Protein AF-A0A2E5JZ17-F1 (afdb_monomer)

Foldseek 3Di:
DPPPVVPQPDDDDDPDPDQDFDAWDDDVQWTWIDHPLAIETAAGRDADQEEEDDQDDNPGGHQYQEYPPQGENYDQVRYNHDYYDYDPNHNYYYPRNPDDDD

Secondary structure (DSSP, 8-state):
---GGG-----------S----S-EEETTEEEEEETTEEEEEEE----SEEE--SEETTEEEEEE--BTTB-SB-TTT----EEE--TT--EE-TTTT----

Solvent-accessible surface area (backbone atoms only — not comparable to full-atom values): 6300 Å² total; per-residue (Å²): 133,82,69,75,86,74,71,84,83,79,82,80,89,77,90,62,102,60,100,65,73,51,81,66,47,73,60,89,47,37,28,25,33,44,57,95,74,33,27,31,40,44,31,44,72,57,77,53,44,66,43,70,57,63,62,51,56,98,92,20,44,26,34,33,36,29,22,58,103,88,33,28,22,51,48,86,90,72,54,55,63,77,44,75,46,77,48,92,60,49,79,39,82,44,63,41,28,82,52,84,76,134

Sequence (102 aa):
MVDEKITSLLATFVIASGYQSLSGETSGDWTYTVTDNQATITGYSGDDTEVLILVEVDGKPIVKVEGSSYKSIFDPSSSSVTSVTIPDGVTTIGDYAFLYRP

Radius of gyration: 14.21 Å; Cα contacts (8 Å, |Δi|>4): 181; chains: 1; bounding box: 28×42×40 Å

Nearest PDB structures (foldseek):
  4gt6-assembly1_A  TM=7.710E-01  e=6.884E-04  Faecalibacterium duncaniae
  5mbu-assembly2_B  TM=3.525E-01  e=3.057E+00  Campylobacter jejuni

Mean predicted aligned error: 9.38 Å

pLDDT: mean 79.78, std 20.15, range [35.84, 96.56]

Structure (mmCIF, N/CA/C/O backbone):
data_AF-A0A2E5JZ17-F1
#
_entry.id   AF-A0A2E5JZ17-F1
#
loop_
_atom_site.group_PDB
_atom_site.id
_atom_site.type_symbol
_atom_site.label_atom_id
_atom_site.label_alt_id
_atom_site.label_comp_id
_atom_site.label_asym_id
_atom_site.label_entity_id
_atom_site.label_seq_id
_atom_site.pdbx_PDB_ins_code
_atom_site.Cartn_x
_atom_site.Cartn_y
_atom_site.Cartn_z
_atom_site.occupancy
_atom_site.B_iso_or_equiv
_atom_site.auth_seq_id
_atom_site.auth_comp_id
_atom_site.auth_asym_id
_atom_site.auth_atom_id
_atom_site.pdbx_PDB_model_num
ATOM 1 N N . MET A 1 1 ? 8.326 -28.968 5.628 1.00 41.34 1 MET A N 1
ATOM 2 C CA . MET A 1 1 ? 9.051 -27.710 5.863 1.00 41.34 1 MET A CA 1
ATOM 3 C C . MET A 1 1 ? 7.970 -26.663 5.964 1.00 41.34 1 MET A C 1
ATOM 5 O O . MET A 1 1 ? 7.319 -26.404 4.968 1.00 41.34 1 MET A O 1
ATOM 9 N N . VAL A 1 2 ? 7.608 -26.289 7.188 1.00 36.28 2 VAL A N 1
ATOM 10 C CA . VAL A 1 2 ? 6.590 -25.260 7.424 1.00 36.28 2 VAL A CA 1
ATOM 11 C C . VAL A 1 2 ? 7.204 -23.927 7.011 1.00 36.28 2 VAL A C 1
ATOM 13 O O . VAL A 1 2 ? 8.314 -23.631 7.446 1.00 36.28 2 VAL A O 1
ATOM 16 N N . ASP A 1 3 ? 6.542 -23.191 6.119 1.00 39.53 3 ASP A N 1
ATOM 17 C CA . ASP A 1 3 ? 6.993 -21.874 5.672 1.00 3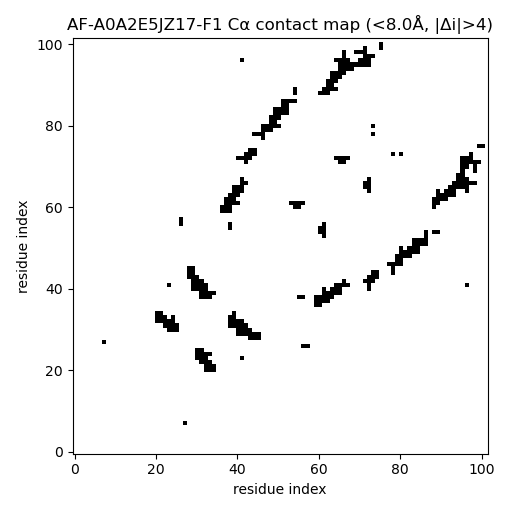9.53 3 ASP A CA 1
ATOM 18 C C . ASP A 1 3 ? 7.130 -20.943 6.878 1.00 39.53 3 ASP A C 1
ATOM 20 O O . ASP A 1 3 ? 6.159 -20.591 7.549 1.00 39.53 3 ASP A O 1
ATOM 24 N N . GLU A 1 4 ? 8.367 -20.547 7.159 1.00 41.06 4 GLU A N 1
ATOM 25 C CA . GLU A 1 4 ? 8.749 -19.710 8.300 1.00 41.06 4 GLU A CA 1
ATOM 26 C C . GLU A 1 4 ? 8.082 -18.318 8.253 1.00 41.06 4 GLU A C 1
ATOM 28 O O . GLU A 1 4 ? 7.974 -17.647 9.278 1.00 41.06 4 GLU A O 1
ATOM 33 N N . LYS A 1 5 ? 7.511 -17.937 7.096 1.00 42.75 5 LYS A N 1
ATOM 34 C CA . LYS A 1 5 ? 6.722 -16.711 6.890 1.00 42.75 5 LYS A CA 1
ATOM 35 C C . LYS A 1 5 ? 5.406 -16.654 7.692 1.00 42.75 5 LYS A C 1
ATOM 37 O O . LYS A 1 5 ? 4.853 -15.570 7.832 1.00 42.75 5 LYS A O 1
ATOM 42 N N . ILE A 1 6 ? 4.913 -17.763 8.260 1.00 40.28 6 ILE A N 1
ATOM 43 C CA . ILE A 1 6 ? 3.632 -17.794 9.009 1.00 40.28 6 ILE A CA 1
ATOM 44 C C . ILE A 1 6 ? 3.815 -17.506 10.523 1.00 40.28 6 ILE A C 1
ATOM 46 O O . ILE A 1 6 ? 2.841 -17.298 11.243 1.00 40.28 6 ILE A O 1
ATOM 50 N N . THR A 1 7 ? 5.046 -17.438 11.047 1.00 35.84 7 THR A N 1
ATOM 51 C CA . THR A 1 7 ? 5.282 -17.498 12.513 1.00 35.84 7 THR A CA 1
ATOM 52 C C . THR A 1 7 ? 5.321 -16.142 13.242 1.00 35.84 7 THR A C 1
ATOM 54 O O . THR A 1 7 ? 5.543 -16.109 14.449 1.00 35.84 7 THR A O 1
ATOM 57 N N . SER A 1 8 ? 5.057 -15.008 12.590 1.00 39.25 8 SER A N 1
ATOM 58 C CA . SER A 1 8 ? 5.106 -13.696 13.265 1.00 39.25 8 SER A CA 1
ATOM 59 C C . SER A 1 8 ? 3.717 -13.137 13.607 1.00 39.25 8 SER A C 1
ATOM 61 O O . SER A 1 8 ? 3.329 -12.096 13.093 1.00 39.25 8 SER A O 1
ATOM 63 N N . LEU A 1 9 ? 2.971 -13.812 14.492 1.00 39.31 9 LEU A N 1
ATOM 64 C CA . LEU A 1 9 ? 1.692 -13.320 15.054 1.00 39.31 9 LEU A CA 1
ATOM 65 C C . LEU A 1 9 ? 1.671 -13.359 16.594 1.00 39.31 9 LEU A C 1
ATOM 67 O O . LEU A 1 9 ? 0.653 -13.643 17.218 1.00 39.31 9 LEU A O 1
ATOM 71 N N . LEU A 1 10 ? 2.806 -13.108 17.245 1.00 38.19 10 LEU A N 1
ATOM 72 C CA . LEU A 1 10 ? 2.864 -12.993 18.706 1.00 38.19 10 LEU A CA 1
ATOM 73 C C . LEU A 1 10 ? 3.678 -11.762 19.115 1.00 38.19 10 LEU A C 1
ATOM 75 O O . LEU A 1 10 ? 4.740 -11.878 19.719 1.00 38.19 10 LEU A O 1
ATOM 79 N N . ALA A 1 11 ? 3.163 -10.572 18.805 1.00 38.97 11 ALA A N 1
ATOM 80 C CA . ALA A 1 11 ? 3.557 -9.349 19.494 1.00 38.97 11 ALA A CA 1
ATOM 81 C C . ALA A 1 11 ? 2.446 -8.974 20.487 1.00 38.97 11 ALA A C 1
ATOM 83 O O . ALA A 1 11 ? 1.342 -8.575 20.138 1.00 38.97 11 ALA A O 1
ATOM 84 N N . THR A 1 12 ? 2.763 -9.223 21.750 1.00 38.91 12 THR A N 1
ATOM 85 C CA . THR A 1 12 ? 2.027 -8.987 22.995 1.00 38.91 12 THR A CA 1
ATOM 86 C C . THR A 1 12 ? 1.034 -7.817 23.000 1.00 38.91 12 THR A C 1
ATOM 88 O O . THR A 1 12 ? 1.387 -6.661 22.790 1.00 38.91 12 THR A O 1
ATOM 91 N N . PHE A 1 13 ? -0.197 -8.144 23.393 1.00 48.12 13 PHE A N 1
ATOM 92 C CA . PHE A 1 13 ? -1.277 -7.236 23.768 1.00 48.12 13 PHE A CA 1
ATOM 93 C C . PHE A 1 13 ? -0.843 -6.355 24.960 1.00 48.12 13 PHE A C 1
ATOM 95 O O . PHE A 1 13 ? -0.740 -6.842 26.087 1.00 48.12 13 PHE A O 1
ATOM 102 N N . VAL A 1 14 ? -0.605 -5.058 24.742 1.00 44.78 14 VAL A N 1
ATOM 103 C CA . VAL A 1 14 ? -0.573 -4.065 25.830 1.00 44.78 14 VAL A CA 1
ATOM 104 C C . VAL A 1 14 ? -1.872 -3.272 25.774 1.00 44.78 14 VAL A C 1
ATOM 106 O O . VAL A 1 14 ? -2.007 -2.295 25.045 1.00 44.78 14 VAL A O 1
ATOM 109 N N . ILE A 1 15 ? -2.845 -3.711 26.570 1.00 56.44 15 ILE A N 1
ATOM 110 C CA . ILE A 1 15 ? -4.021 -2.914 26.926 1.00 56.44 15 ILE A CA 1
ATOM 111 C C . ILE A 1 15 ? -3.553 -1.800 27.859 1.00 56.44 15 ILE A C 1
ATOM 113 O O . ILE A 1 15 ? -3.455 -1.982 29.071 1.00 56.44 15 ILE A O 1
ATOM 117 N N . ALA A 1 16 ? -3.258 -0.638 27.287 1.00 40.62 16 ALA A N 1
ATOM 118 C CA . ALA A 1 16 ? -3.235 0.618 28.014 1.00 40.62 16 ALA A CA 1
ATOM 119 C C . ALA A 1 16 ? -4.328 1.506 27.418 1.00 40.62 16 ALA A C 1
ATOM 121 O O . ALA A 1 16 ? -4.285 1.876 26.249 1.00 40.62 16 ALA A O 1
ATOM 122 N N . SER A 1 17 ? -5.330 1.818 28.233 1.00 53.56 17 SER A N 1
ATOM 123 C CA . SER A 1 17 ? -6.484 2.676 27.956 1.00 53.56 17 SER A CA 1
ATOM 124 C C . SER A 1 17 ? -6.103 4.155 27.779 1.00 53.56 17 SER A C 1
ATOM 126 O O . SER A 1 17 ? -6.653 5.035 28.441 1.00 53.56 17 SER A O 1
ATOM 128 N N . GLY A 1 18 ? -5.140 4.436 26.908 1.00 45.94 18 GLY A N 1
ATOM 129 C CA . GLY A 1 18 ? -4.766 5.777 26.490 1.00 45.94 18 GLY A CA 1
ATOM 130 C C . GLY A 1 18 ? -4.791 5.838 24.972 1.00 45.94 18 GLY A C 1
ATOM 131 O O . GLY A 1 18 ? -4.082 5.076 24.326 1.00 45.94 18 GLY A O 1
ATOM 132 N N . TYR A 1 19 ? -5.603 6.738 24.415 1.00 49.12 19 TYR A N 1
ATOM 133 C CA . TYR A 1 19 ? -5.573 7.114 23.002 1.00 49.12 19 TYR A CA 1
ATOM 134 C C . TYR A 1 19 ? -4.196 7.707 22.681 1.00 49.12 19 TYR A C 1
ATOM 136 O O . TYR A 1 19 ? -3.992 8.916 22.760 1.00 49.12 19 TYR A O 1
ATOM 144 N N . GLN A 1 20 ? -3.220 6.854 22.401 1.00 47.56 20 GLN A N 1
ATOM 145 C CA . GLN A 1 20 ? -1.940 7.269 21.857 1.00 47.56 20 GLN A CA 1
ATOM 146 C C . GLN A 1 20 ? -1.935 6.862 20.394 1.00 47.56 20 GLN A C 1
ATOM 148 O O . GLN A 1 20 ? -2.015 5.679 20.073 1.00 47.56 20 GLN A O 1
ATOM 153 N N . SER A 1 21 ? -1.878 7.854 19.511 1.00 48.44 21 SER A N 1
ATOM 154 C CA . SER A 1 21 ? -1.565 7.638 18.105 1.00 48.44 21 SER A CA 1
ATOM 155 C C . SER A 1 21 ? -0.163 7.033 18.037 1.00 48.44 21 SER A C 1
ATOM 157 O O . SER A 1 21 ? 0.826 7.739 18.240 1.00 48.44 21 SER A O 1
ATOM 159 N N . LEU A 1 22 ? -0.068 5.723 17.817 1.00 51.34 22 LEU A N 1
ATOM 160 C CA . LEU A 1 22 ? 1.214 5.075 17.574 1.00 51.34 22 LEU A CA 1
ATOM 161 C C . LEU A 1 22 ? 1.631 5.395 16.135 1.00 51.34 22 LEU A C 1
ATOM 163 O O . LEU A 1 22 ? 0.929 5.085 15.169 1.00 51.34 22 LEU A O 1
ATOM 167 N N . SER A 1 23 ? 2.758 6.085 15.993 1.00 57.03 23 SER A N 1
ATOM 168 C CA . SER A 1 23 ? 3.357 6.363 14.693 1.00 57.03 23 SER A CA 1
ATOM 169 C C . SER A 1 23 ? 4.202 5.166 14.248 1.00 57.03 23 SER A C 1
ATOM 171 O O . SER A 1 23 ? 5.199 4.870 14.904 1.00 57.03 23 SER A O 1
ATOM 173 N N . GLY A 1 24 ? 3.860 4.534 13.122 1.00 66.44 24 GLY A N 1
ATOM 174 C CA . GLY A 1 24 ? 4.747 3.595 12.427 1.00 66.44 24 GLY A CA 1
ATOM 175 C C . GLY A 1 24 ? 4.859 2.222 13.087 1.00 66.44 24 GLY A C 1
ATOM 176 O O . GLY A 1 24 ? 5.970 1.742 13.294 1.00 66.44 24 GLY A O 1
ATOM 177 N N . GLU A 1 25 ? 3.724 1.601 13.419 1.00 83.88 25 GLU A N 1
ATOM 178 C CA . GLU A 1 25 ? 3.663 0.170 13.743 1.00 83.88 25 GLU A CA 1
ATOM 179 C C . GLU A 1 25 ? 4.082 -0.659 12.519 1.00 83.88 25 GLU A C 1
ATOM 181 O O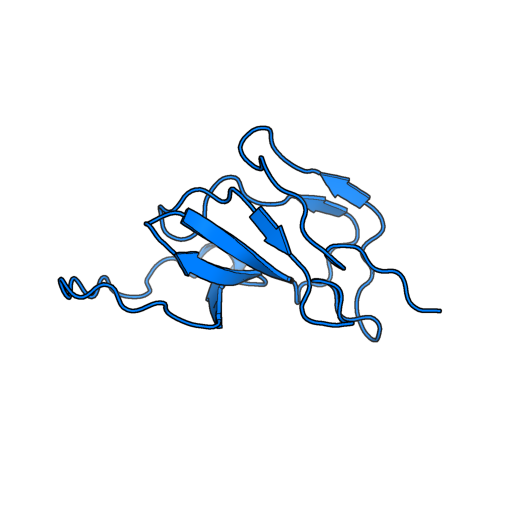 . GLU A 1 25 ? 3.866 -0.245 11.377 1.00 83.88 25 GLU A O 1
ATOM 186 N N . THR A 1 26 ? 4.682 -1.829 12.749 1.00 87.44 26 THR A N 1
ATOM 187 C CA . THR A 1 26 ? 5.045 -2.769 11.684 1.00 87.44 26 THR A CA 1
ATOM 188 C C . THR A 1 26 ? 4.430 -4.143 11.925 1.00 87.44 26 THR A C 1
ATOM 190 O O . THR A 1 26 ? 4.367 -4.614 13.059 1.00 87.44 26 THR A O 1
ATOM 193 N N . SER A 1 27 ? 3.977 -4.792 10.852 1.00 86.12 27 SER A N 1
ATOM 194 C CA . SER A 1 27 ? 3.502 -6.180 10.862 1.00 86.12 27 SER A CA 1
ATOM 195 C C . SER A 1 27 ? 3.951 -6.863 9.572 1.00 86.12 27 SER A C 1
ATOM 197 O O . SER A 1 27 ? 3.456 -6.568 8.483 1.00 86.12 27 SER A O 1
ATOM 199 N N . GLY A 1 28 ? 4.967 -7.723 9.685 1.00 88.31 28 GLY A N 1
ATOM 200 C CA . GLY A 1 28 ? 5.682 -8.252 8.524 1.00 88.31 28 GLY A CA 1
ATOM 201 C C . GLY A 1 28 ? 6.279 -7.124 7.679 1.00 88.31 28 GLY A C 1
ATOM 202 O O . GLY A 1 28 ? 6.982 -6.260 8.202 1.00 88.31 28 GLY A O 1
ATOM 203 N N . ASP A 1 29 ? 5.953 -7.123 6.389 1.00 91.38 29 ASP A N 1
ATOM 204 C CA . ASP A 1 29 ? 6.412 -6.126 5.416 1.00 91.38 29 ASP A CA 1
ATOM 205 C C . ASP A 1 29 ? 5.634 -4.801 5.470 1.00 91.38 29 ASP A C 1
ATOM 207 O O . ASP A 1 29 ? 5.983 -3.844 4.778 1.00 91.38 29 ASP A O 1
ATOM 211 N N . TRP A 1 30 ? 4.565 -4.726 6.266 1.00 91.56 30 TRP A N 1
ATOM 212 C CA . TRP A 1 30 ? 3.691 -3.558 6.334 1.00 91.56 30 T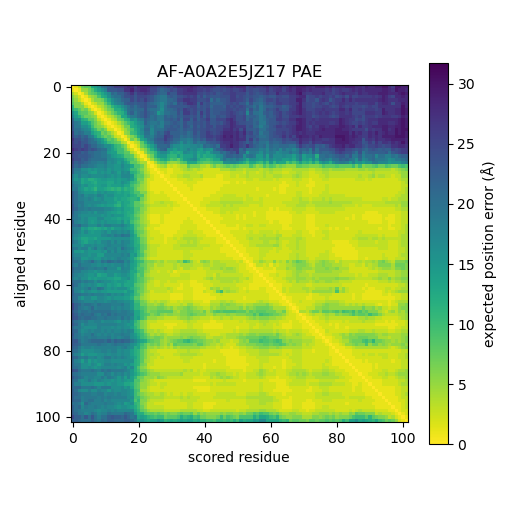RP A CA 1
ATOM 213 C C . TRP A 1 30 ? 4.126 -2.594 7.426 1.00 91.56 30 TRP A C 1
ATOM 215 O O . TRP A 1 30 ? 4.333 -2.994 8.570 1.00 91.56 30 TRP A O 1
ATOM 225 N N . THR A 1 31 ? 4.175 -1.306 7.091 1.00 92.50 31 THR A N 1
ATOM 226 C CA . THR A 1 31 ? 4.239 -0.204 8.060 1.00 92.50 31 THR A CA 1
ATOM 227 C C . THR A 1 31 ? 2.915 0.545 8.051 1.00 92.50 31 THR A C 1
ATOM 229 O O . THR A 1 31 ? 2.364 0.836 6.983 1.00 92.50 31 THR A O 1
ATOM 232 N N . TYR A 1 32 ? 2.390 0.856 9.231 1.00 92.44 32 TYR A N 1
ATOM 233 C CA . TYR A 1 32 ? 1.075 1.458 9.373 1.00 92.44 32 TYR A CA 1
ATOM 234 C C . TYR A 1 32 ? 0.968 2.366 10.603 1.00 92.44 32 TYR A C 1
ATOM 236 O O . TYR A 1 32 ? 1.807 2.370 11.502 1.00 92.44 32 TYR A O 1
ATOM 244 N N . THR A 1 33 ? -0.069 3.194 10.631 1.00 92.12 33 THR A N 1
ATOM 245 C CA . THR A 1 33 ? -0.465 3.971 11.811 1.00 92.12 33 THR A CA 1
ATOM 246 C C . THR A 1 33 ? -1.874 3.593 12.219 1.00 92.12 33 THR A C 1
ATOM 248 O O . THR A 1 33 ? -2.659 3.095 11.407 1.00 92.12 33 THR A O 1
ATOM 251 N N . VAL A 1 34 ? -2.204 3.838 13.484 1.00 90.31 34 VAL A N 1
ATOM 252 C CA . VAL A 1 34 ? -3.533 3.550 14.021 1.00 90.31 34 VAL A CA 1
ATOM 253 C C . VAL A 1 34 ? -4.122 4.810 14.615 1.00 90.31 34 VAL A C 1
ATOM 255 O O . VAL A 1 34 ? -3.504 5.487 15.437 1.00 90.31 34 VAL A O 1
ATOM 258 N N . THR A 1 35 ? -5.331 5.142 14.181 1.00 88.94 35 THR A N 1
ATOM 259 C CA . THR A 1 35 ? -6.129 6.245 14.722 1.00 88.94 35 THR A CA 1
ATOM 260 C C . THR A 1 35 ? -7.572 5.775 14.803 1.00 88.94 35 THR A C 1
ATOM 262 O O . THR A 1 35 ? -8.071 5.167 13.862 1.00 88.94 35 THR A O 1
ATOM 265 N N . ASP A 1 36 ? -8.220 5.985 15.949 1.00 89.75 36 ASP A N 1
ATOM 266 C CA . ASP A 1 36 ? -9.608 5.569 16.192 1.00 89.75 36 ASP A CA 1
ATOM 267 C C . ASP A 1 36 ? -9.890 4.096 15.825 1.00 89.75 36 ASP A C 1
ATOM 269 O O . ASP A 1 36 ? -10.880 3.780 15.168 1.00 89.75 36 ASP A O 1
ATOM 273 N N . ASN A 1 37 ? -8.992 3.188 16.233 1.00 87.50 37 ASN A N 1
ATOM 274 C CA . ASN A 1 37 ? -9.027 1.744 15.939 1.00 87.50 37 ASN A CA 1
ATOM 275 C C . ASN A 1 37 ? -9.016 1.368 14.447 1.00 87.50 37 ASN A C 1
ATOM 277 O O . ASN A 1 37 ? -9.305 0.223 14.105 1.00 87.50 37 ASN A O 1
ATOM 281 N N . GLN A 1 38 ? -8.651 2.290 13.562 1.00 89.25 38 GLN A N 1
ATOM 282 C CA . GLN A 1 38 ? -8.531 2.047 12.130 1.00 89.25 38 GLN A CA 1
ATOM 283 C C . GLN A 1 38 ? -7.072 2.170 11.698 1.00 89.25 38 GLN A C 1
ATOM 285 O O . GLN A 1 38 ? -6.363 3.093 12.115 1.00 89.25 38 GLN A O 1
ATOM 290 N N . ALA A 1 39 ? -6.623 1.229 10.872 1.00 93.50 39 ALA A N 1
ATOM 291 C CA . ALA A 1 39 ? -5.266 1.208 10.357 1.00 93.50 39 ALA A CA 1
ATOM 292 C C . ALA A 1 39 ? -5.159 1.997 9.044 1.00 93.50 39 ALA A C 1
ATOM 294 O O . ALA A 1 39 ? -6.004 1.885 8.147 1.00 93.50 39 ALA A O 1
ATOM 295 N N . THR A 1 40 ? -4.087 2.781 8.939 1.00 94.56 40 THR A N 1
ATOM 296 C CA . THR A 1 40 ? -3.642 3.428 7.702 1.00 94.56 40 THR A CA 1
ATOM 297 C C . THR A 1 40 ? -2.309 2.826 7.286 1.00 94.56 40 THR A C 1
ATOM 299 O O . THR A 1 40 ? -1.334 2.952 8.025 1.00 94.56 40 THR A O 1
ATOM 302 N N . ILE A 1 41 ? -2.246 2.199 6.111 1.00 94.81 41 ILE A N 1
ATOM 303 C CA . ILE A 1 41 ? -0.980 1.722 5.544 1.00 94.81 41 ILE A CA 1
ATOM 304 C C . ILE A 1 41 ? -0.154 2.920 5.086 1.00 94.81 41 ILE A C 1
ATOM 306 O O . ILE A 1 41 ? -0.642 3.754 4.321 1.00 94.81 41 ILE A O 1
ATOM 310 N N . THR A 1 42 ? 1.099 2.968 5.531 1.00 94.50 42 THR A N 1
ATOM 311 C CA . THR A 1 42 ? 2.058 4.035 5.214 1.00 94.50 42 THR A CA 1
ATOM 312 C C . THR A 1 42 ? 3.338 3.526 4.557 1.00 94.50 42 THR A C 1
ATOM 314 O O . THR A 1 42 ? 4.118 4.330 4.044 1.00 94.50 42 THR A O 1
ATOM 317 N N . GLY A 1 43 ? 3.551 2.209 4.527 1.00 93.31 43 GLY A N 1
ATOM 318 C CA . GLY A 1 43 ? 4.706 1.603 3.876 1.00 93.31 43 GLY A CA 1
ATOM 319 C C . GLY A 1 43 ? 4.546 0.109 3.609 1.00 93.31 43 GLY A C 1
ATOM 320 O O . GLY A 1 43 ? 3.816 -0.584 4.318 1.00 93.31 43 GLY A O 1
ATOM 321 N N . TYR A 1 44 ? 5.266 -0.366 2.598 1.00 93.31 44 TYR A N 1
ATOM 322 C CA . TYR A 1 44 ? 5.457 -1.770 2.257 1.00 93.31 44 TYR A CA 1
ATOM 323 C C . TYR A 1 44 ? 6.927 -1.999 1.878 1.00 93.31 44 TYR A C 1
ATOM 325 O O . TYR A 1 44 ? 7.451 -1.321 0.989 1.00 93.31 44 TYR A O 1
ATOM 333 N N . SER A 1 45 ? 7.590 -2.933 2.560 1.00 92.88 45 SER A N 1
ATOM 334 C CA . SER A 1 45 ? 9.014 -3.255 2.374 1.00 92.88 45 SER A CA 1
ATOM 335 C C . SER A 1 45 ? 9.273 -4.650 1.801 1.00 92.88 45 SER A C 1
ATOM 337 O O . SER A 1 45 ? 10.417 -5.102 1.821 1.00 92.88 45 SER A O 1
ATOM 339 N N . GLY A 1 46 ? 8.230 -5.339 1.336 1.00 91.00 46 GLY A N 1
ATOM 340 C CA . GLY A 1 46 ? 8.356 -6.662 0.732 1.00 91.00 46 GLY A CA 1
ATOM 341 C C . GLY A 1 46 ? 8.858 -6.602 -0.713 1.00 91.00 46 GLY A C 1
ATOM 342 O O . GLY A 1 46 ? 8.985 -5.530 -1.312 1.00 91.00 46 GLY A O 1
ATOM 343 N N . ASP A 1 47 ? 9.149 -7.774 -1.268 1.00 93.75 47 ASP A N 1
ATOM 344 C CA . ASP A 1 47 ? 9.730 -7.974 -2.599 1.00 93.75 47 ASP A CA 1
ATOM 345 C C . ASP A 1 47 ? 8.729 -8.516 -3.637 1.00 93.75 47 ASP A C 1
ATOM 347 O O . ASP A 1 47 ? 9.117 -8.851 -4.765 1.00 93.75 47 ASP A O 1
ATOM 351 N N . ASP A 1 48 ? 7.441 -8.577 -3.282 1.00 93.50 48 ASP A N 1
ATOM 352 C CA . ASP A 1 48 ? 6.397 -9.088 -4.164 1.00 93.50 48 ASP A CA 1
ATOM 353 C C . ASP A 1 48 ? 6.193 -8.181 -5.387 1.00 93.50 48 ASP A C 1
ATOM 355 O O . ASP A 1 48 ? 6.216 -6.952 -5.320 1.00 93.50 48 ASP A O 1
ATOM 359 N N . THR A 1 49 ? 5.921 -8.804 -6.534 1.00 94.81 49 THR A N 1
ATOM 360 C CA . THR A 1 49 ? 5.555 -8.089 -7.771 1.00 94.81 49 THR A CA 1
ATOM 361 C C . THR A 1 49 ? 4.054 -7.805 -7.863 1.00 94.81 49 THR A C 1
ATOM 363 O O . THR A 1 49 ? 3.638 -6.873 -8.557 1.00 94.81 49 THR A O 1
ATOM 366 N N . GLU A 1 50 ? 3.247 -8.581 -7.140 1.00 95.00 50 GLU A N 1
ATOM 367 C CA . GLU A 1 50 ? 1.799 -8.449 -7.021 1.00 95.00 50 GLU A CA 1
ATOM 368 C C . GLU A 1 50 ? 1.441 -8.351 -5.539 1.00 95.00 50 GLU A C 1
ATOM 370 O O . GLU A 1 50 ? 1.659 -9.288 -4.774 1.00 95.00 50 GLU A O 1
ATOM 375 N N . VAL A 1 51 ? 0.897 -7.208 -5.127 1.00 94.25 51 VAL A N 1
ATOM 376 C CA . VAL A 1 51 ? 0.624 -6.911 -3.719 1.00 94.25 51 VAL A CA 1
ATOM 377 C C . VAL A 1 51 ? -0.875 -6.930 -3.453 1.00 94.25 51 VAL A C 1
ATOM 379 O O . VAL A 1 51 ? -1.657 -6.282 -4.147 1.00 94.25 51 VAL A O 1
ATOM 382 N N . LEU A 1 52 ? -1.281 -7.632 -2.399 1.00 92.56 52 LEU A N 1
ATOM 383 C CA . LEU A 1 52 ? -2.628 -7.560 -1.842 1.00 92.56 52 LEU A CA 1
ATOM 384 C C . LEU A 1 52 ? -2.594 -6.696 -0.579 1.00 92.56 52 LEU A C 1
ATOM 386 O O . LEU A 1 52 ? -1.970 -7.084 0.408 1.00 92.56 52 LEU A O 1
ATOM 390 N N . ILE A 1 53 ? -3.285 -5.551 -0.586 1.00 90.69 53 ILE A N 1
ATOM 391 C CA . ILE A 1 53 ? -3.513 -4.803 0.657 1.00 90.69 53 ILE A CA 1
ATOM 392 C C . ILE A 1 53 ? -4.386 -5.679 1.565 1.00 90.69 53 ILE A C 1
ATOM 394 O O . ILE A 1 53 ? -5.438 -6.158 1.141 1.00 90.69 53 ILE A O 1
ATOM 398 N N . LEU A 1 54 ? -3.946 -5.917 2.801 1.00 85.94 54 LEU A N 1
ATOM 399 C CA . LEU A 1 54 ? -4.699 -6.729 3.758 1.00 85.94 54 LEU A CA 1
ATOM 400 C C . LEU A 1 54 ? -6.024 -6.044 4.142 1.00 85.94 54 LEU A C 1
ATOM 402 O O . LEU A 1 54 ? -6.156 -4.825 4.067 1.00 85.94 54 LEU A O 1
ATOM 406 N N . VAL A 1 55 ? -7.014 -6.830 4.574 1.00 83.88 55 VAL A N 1
ATOM 407 C CA . VAL A 1 55 ? -8.293 -6.298 5.091 1.00 83.88 55 VAL A CA 1
ATOM 408 C C . VAL A 1 55 ? -8.173 -5.788 6.529 1.00 83.88 55 VAL A C 1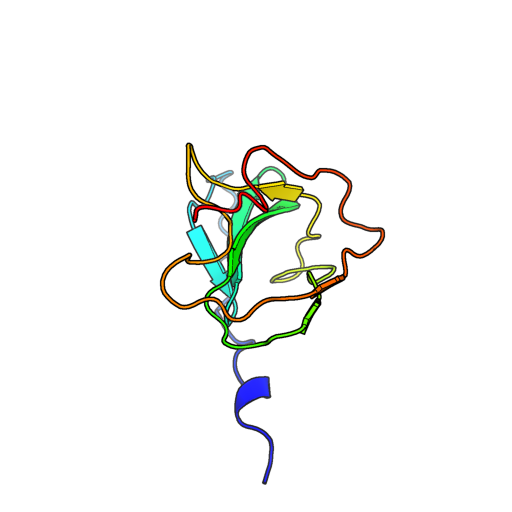
ATOM 410 O O . VAL A 1 55 ? -8.909 -4.895 6.943 1.00 83.88 55 VAL A O 1
ATOM 413 N N . GLU A 1 56 ? -7.222 -6.332 7.283 1.00 86.75 56 GLU A N 1
ATOM 414 C CA . GLU A 1 56 ? -6.924 -5.956 8.659 1.00 86.75 56 GLU A CA 1
ATOM 415 C C . GLU A 1 56 ? -5.445 -6.188 8.978 1.00 86.75 56 GLU A C 1
ATOM 417 O O . GLU A 1 56 ? -4.783 -7.020 8.354 1.00 86.75 56 GLU A O 1
ATOM 422 N N . VAL A 1 57 ? -4.942 -5.460 9.972 1.00 83.94 57 VAL A N 1
ATOM 423 C CA . VAL A 1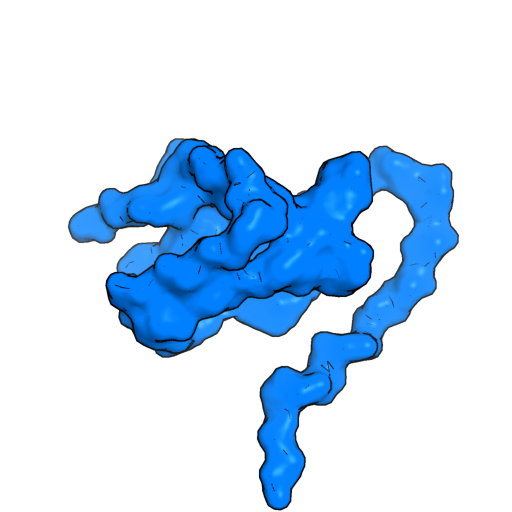 57 ? -3.630 -5.677 10.584 1.00 83.94 57 VAL A CA 1
ATOM 424 C C . VAL A 1 57 ? -3.791 -5.622 12.099 1.00 83.94 57 VAL A C 1
ATOM 426 O O . VAL A 1 57 ? -4.407 -4.701 12.633 1.00 83.94 57 VAL A O 1
ATOM 429 N N . ASP A 1 58 ? -3.314 -6.655 12.791 1.00 82.69 58 ASP A N 1
ATOM 430 C CA . ASP A 1 58 ? -3.406 -6.795 14.251 1.00 82.69 58 ASP A CA 1
ATOM 431 C C . ASP A 1 58 ? -4.830 -6.568 14.813 1.00 82.69 58 ASP A C 1
ATOM 433 O O . ASP A 1 58 ? -5.032 -5.919 15.841 1.00 82.69 58 ASP A O 1
ATOM 437 N N . GLY A 1 59 ? -5.839 -7.097 14.107 1.00 83.81 59 GLY A N 1
ATOM 438 C CA . GLY A 1 59 ? -7.262 -6.995 14.463 1.00 83.81 59 GLY A CA 1
ATOM 439 C C . GLY A 1 59 ? -7.890 -5.617 14.227 1.00 83.81 59 GLY A C 1
ATOM 440 O O . GLY A 1 59 ? -9.010 -5.368 14.677 1.00 83.81 59 GLY A O 1
ATOM 441 N N . LYS A 1 60 ? -7.177 -4.707 13.553 1.00 87.25 60 LYS A N 1
ATOM 442 C CA . LYS A 1 60 ? -7.650 -3.370 13.178 1.00 87.25 60 LYS A CA 1
ATOM 443 C C . LYS A 1 60 ? -7.935 -3.353 11.671 1.00 87.25 60 LYS A C 1
ATOM 445 O O . LYS A 1 60 ? -7.043 -3.711 10.899 1.00 87.25 60 LYS A O 1
ATOM 450 N N . PRO A 1 61 ? -9.123 -2.920 11.216 1.00 91.50 61 PRO A N 1
ATOM 451 C CA . PRO A 1 61 ? -9.424 -2.852 9.791 1.00 91.50 61 PRO A CA 1
ATOM 452 C C . PRO A 1 61 ? -8.510 -1.846 9.089 1.00 91.50 61 PRO A C 1
ATOM 454 O O . PRO A 1 61 ? -8.292 -0.736 9.589 1.00 91.50 61 PRO A O 1
ATOM 457 N N . ILE A 1 62 ? -8.008 -2.215 7.912 1.00 89.75 62 ILE A N 1
ATOM 458 C CA . ILE A 1 62 ? -7.297 -1.285 7.034 1.00 89.75 62 ILE A CA 1
ATOM 459 C C . ILE A 1 62 ? -8.338 -0.546 6.208 1.00 89.75 62 ILE A C 1
ATOM 461 O O . ILE A 1 62 ? -9.017 -1.127 5.365 1.00 89.75 62 ILE A O 1
ATOM 465 N N . VAL A 1 63 ? -8.447 0.756 6.451 1.00 94.06 63 VAL A N 1
ATOM 466 C CA . VAL A 1 63 ? -9.438 1.613 5.780 1.00 94.06 63 VAL A CA 1
ATOM 467 C C . VAL A 1 63 ? -8.787 2.641 4.865 1.00 94.06 63 VAL A C 1
ATOM 469 O O . VAL A 1 63 ? -9.458 3.207 3.998 1.00 94.06 63 VAL A O 1
ATOM 472 N N . LYS A 1 64 ? -7.484 2.887 5.052 1.00 95.25 64 LYS A N 1
ATOM 473 C CA . LYS A 1 64 ? -6.736 3.918 4.340 1.00 95.25 64 LYS A CA 1
ATOM 474 C C . LYS A 1 64 ? -5.363 3.421 3.897 1.00 95.25 64 LYS A C 1
ATOM 476 O O . LYS A 1 64 ? -4.672 2.725 4.637 1.00 95.25 64 LYS A O 1
ATOM 481 N N . VAL A 1 65 ? -4.955 3.842 2.706 1.00 96.00 65 VAL A N 1
ATOM 48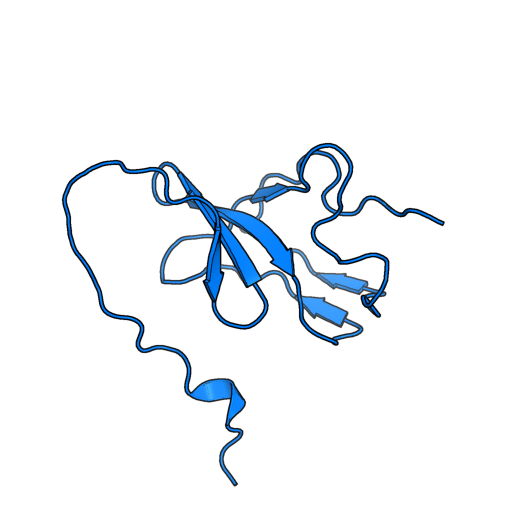2 C CA . VAL A 1 65 ? -3.582 3.712 2.201 1.00 96.00 65 VAL A CA 1
ATOM 483 C C . VAL A 1 65 ? -3.080 5.106 1.862 1.00 96.00 65 VAL A C 1
ATOM 485 O O . VAL A 1 65 ? -3.739 5.815 1.107 1.00 96.00 65 VAL A O 1
ATOM 488 N N . GLU A 1 66 ? -1.952 5.530 2.422 1.00 94.94 66 GLU A N 1
ATOM 489 C CA . GLU A 1 66 ? -1.478 6.909 2.293 1.00 94.94 66 GLU A CA 1
ATOM 490 C C . GLU A 1 66 ? 0.048 6.987 2.268 1.00 94.94 66 GLU A C 1
ATOM 492 O O . GLU A 1 66 ? 0.731 6.422 3.119 1.00 94.94 66 GLU A O 1
ATOM 497 N N . GLY A 1 67 ? 0.583 7.719 1.291 1.00 88.25 67 GLY A N 1
ATOM 498 C CA . GLY A 1 67 ? 1.996 8.068 1.246 1.00 88.25 67 GLY A CA 1
ATOM 499 C C . GLY A 1 67 ? 2.295 9.286 2.123 1.00 88.25 67 GLY A C 1
ATOM 500 O O . GLY A 1 67 ? 1.408 10.042 2.508 1.00 88.25 67 GLY A O 1
ATOM 501 N N . SER A 1 68 ? 3.567 9.525 2.435 1.00 86.12 68 SER A N 1
ATOM 502 C CA . SER A 1 68 ? 3.967 10.668 3.270 1.00 86.12 68 SER A CA 1
ATOM 503 C C . SER A 1 68 ? 4.660 11.744 2.443 1.00 86.12 68 SER A C 1
ATOM 505 O O . SER A 1 68 ? 5.695 11.475 1.838 1.00 86.12 68 SER A O 1
ATOM 507 N N . SER A 1 69 ? 4.133 12.974 2.456 1.00 85.94 69 SER A N 1
ATOM 508 C CA . SER A 1 69 ? 4.682 14.199 1.833 1.00 85.94 69 SER A CA 1
ATOM 509 C C . SER A 1 69 ? 5.025 14.121 0.337 1.00 85.94 69 SER A C 1
ATOM 511 O O . SER A 1 69 ? 4.485 14.870 -0.458 1.00 85.94 69 SER A O 1
ATOM 513 N N . TYR A 1 70 ? 5.986 13.288 -0.048 1.00 81.62 70 TYR A N 1
ATOM 514 C CA . TYR A 1 70 ? 6.465 13.070 -1.414 1.00 81.62 70 TYR A CA 1
ATOM 515 C C . TYR A 1 70 ? 6.943 11.623 -1.637 1.00 81.62 70 TYR A C 1
ATOM 517 O O . TYR A 1 70 ? 7.674 11.354 -2.596 1.00 81.62 70 TYR A O 1
ATOM 525 N N . LYS A 1 71 ? 6.574 10.703 -0.739 1.00 89.06 71 LYS A N 1
ATOM 526 C CA . LYS A 1 71 ? 6.957 9.291 -0.751 1.00 89.06 71 LYS A CA 1
ATOM 527 C C . LYS A 1 71 ? 5.722 8.414 -0.914 1.00 89.06 71 LYS A C 1
ATOM 529 O O . LYS A 1 71 ? 4.745 8.596 -0.190 1.00 89.06 71 LYS A O 1
ATOM 534 N N . SER A 1 72 ? 5.805 7.470 -1.847 1.00 94.50 72 SER A N 1
ATOM 535 C CA . SER A 1 72 ? 4.862 6.356 -1.942 1.00 94.50 72 SER A CA 1
ATOM 536 C C . SER A 1 72 ? 5.008 5.417 -0.751 1.00 94.50 72 SER A C 1
ATOM 538 O O . SER A 1 72 ? 6.028 5.448 -0.059 1.00 94.50 72 SER A O 1
ATOM 540 N N . ILE A 1 73 ? 3.988 4.580 -0.528 1.00 94.81 73 ILE A N 1
ATOM 541 C CA . ILE A 1 73 ? 4.103 3.437 0.383 1.00 94.81 73 ILE A CA 1
ATOM 542 C C . ILE A 1 73 ? 5.168 2.437 -0.097 1.00 94.81 73 ILE A C 1
ATOM 544 O O . ILE A 1 73 ? 5.660 1.647 0.699 1.00 94.81 73 ILE A O 1
ATOM 548 N N . PHE A 1 74 ? 5.538 2.481 -1.378 1.00 94.12 74 PHE A N 1
ATOM 549 C CA . PHE A 1 74 ? 6.586 1.654 -1.960 1.00 94.12 74 PHE A CA 1
ATOM 550 C C . PHE A 1 74 ? 7.912 2.414 -2.024 1.00 94.12 74 PHE A C 1
ATOM 552 O O . PHE A 1 74 ? 7.958 3.576 -2.443 1.00 94.12 74 PHE A O 1
ATOM 559 N N . ASP A 1 75 ? 9.003 1.753 -1.632 1.00 89.81 75 ASP A N 1
ATOM 560 C CA . ASP A 1 75 ? 10.347 2.313 -1.773 1.00 89.81 75 ASP A CA 1
ATOM 561 C C . ASP A 1 75 ? 10.741 2.364 -3.264 1.00 89.81 75 ASP A C 1
ATOM 563 O O . ASP A 1 75 ? 10.820 1.321 -3.916 1.00 89.81 75 ASP A O 1
ATOM 567 N N . PRO A 1 76 ? 11.023 3.553 -3.828 1.00 85.12 76 PRO A N 1
ATOM 568 C CA . PRO A 1 76 ? 11.345 3.691 -5.248 1.00 85.12 76 PRO A CA 1
ATOM 569 C C . PRO A 1 76 ? 12.682 3.048 -5.648 1.00 85.12 76 PRO A C 1
ATOM 571 O O . PRO A 1 76 ? 12.935 2.868 -6.835 1.00 85.12 76 PRO A O 1
ATOM 574 N N . SER A 1 77 ? 13.562 2.743 -4.692 1.00 84.75 77 SER A N 1
ATOM 575 C CA . SER A 1 77 ? 14.8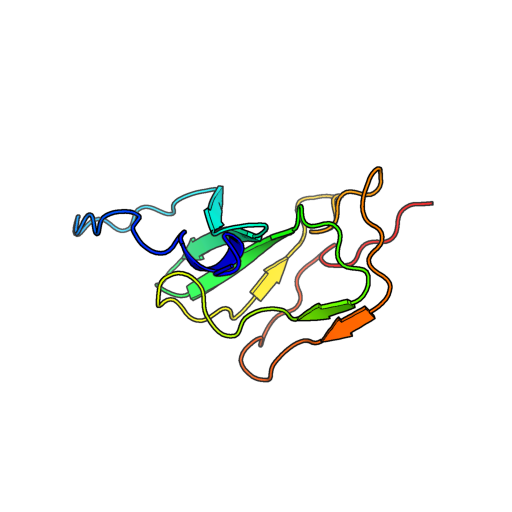84 2.164 -4.957 1.00 84.75 77 SER A CA 1
ATOM 576 C C . SER A 1 77 ? 14.906 0.635 -4.947 1.00 84.75 77 SER A C 1
ATOM 578 O O . SER A 1 77 ? 15.870 0.042 -5.433 1.00 84.75 77 SER A O 1
ATOM 580 N N . SER A 1 78 ? 13.864 -0.000 -4.408 1.00 84.25 78 SER A N 1
ATOM 581 C CA . SER A 1 78 ? 13.838 -1.448 -4.173 1.00 84.25 78 SER A CA 1
ATOM 582 C C . SER A 1 78 ? 12.518 -2.127 -4.535 1.00 84.25 78 SER A C 1
ATOM 584 O O . SER A 1 78 ? 12.502 -3.348 -4.667 1.00 84.25 78 SER A O 1
ATOM 586 N N . SER A 1 79 ? 11.427 -1.381 -4.733 1.00 87.44 79 SER A N 1
ATOM 587 C CA . SER A 1 79 ? 10.130 -1.975 -5.046 1.00 87.44 79 SER A CA 1
ATOM 588 C C . SER A 1 79 ? 10.076 -2.540 -6.469 1.00 87.44 79 SER A C 1
ATOM 590 O O . SER A 1 79 ? 10.394 -1.867 -7.450 1.00 87.44 79 SER A O 1
ATOM 592 N N . SER A 1 80 ? 9.619 -3.785 -6.566 1.00 91.06 80 SER A N 1
ATOM 593 C CA . SER A 1 80 ? 9.329 -4.530 -7.796 1.00 91.06 80 SER A CA 1
ATOM 594 C C . SER A 1 80 ? 7.823 -4.597 -8.097 1.00 91.06 80 SER A C 1
ATOM 596 O O . SER A 1 80 ? 7.405 -5.331 -8.995 1.00 91.06 80 SER A O 1
ATOM 598 N N . VAL A 1 81 ? 6.999 -3.853 -7.351 1.00 92.94 81 VAL A N 1
ATOM 599 C CA . VAL A 1 81 ? 5.537 -3.951 -7.399 1.00 92.94 81 VAL A CA 1
ATOM 600 C C . VAL A 1 81 ? 5.010 -3.435 -8.737 1.00 92.94 81 VAL A C 1
ATOM 602 O O . VAL A 1 81 ? 5.258 -2.298 -9.136 1.00 92.94 81 VAL A O 1
ATOM 605 N N . THR A 1 82 ? 4.236 -4.274 -9.421 1.00 93.75 82 THR A N 1
ATOM 606 C CA . THR A 1 82 ? 3.616 -3.978 -10.723 1.00 93.75 82 THR A CA 1
ATOM 607 C C . THR A 1 82 ? 2.091 -4.011 -10.682 1.00 93.75 82 THR A C 1
ATOM 609 O O . THR A 1 82 ? 1.444 -3.405 -11.535 1.00 93.75 82 THR A O 1
ATOM 612 N N . SER A 1 83 ? 1.511 -4.680 -9.684 1.00 95.31 83 SER A N 1
ATOM 613 C CA . SER A 1 83 ? 0.067 -4.786 -9.488 1.00 95.31 83 SER A CA 1
ATOM 614 C C . SER A 1 83 ? -0.279 -4.673 -8.009 1.00 95.31 83 SER A C 1
ATOM 616 O O . SER A 1 83 ? 0.430 -5.214 -7.159 1.00 95.31 83 SER A O 1
ATOM 618 N N . VAL A 1 84 ? -1.379 -3.983 -7.705 1.00 95.31 84 VAL A N 1
ATOM 619 C CA . VAL A 1 84 ? -1.917 -3.859 -6.349 1.00 95.31 84 VAL A CA 1
ATOM 620 C C . VAL A 1 84 ? -3.404 -4.185 -6.373 1.00 95.31 84 VAL A C 1
ATOM 622 O O . VAL A 1 84 ? -4.172 -3.549 -7.094 1.00 95.31 84 VAL A O 1
ATOM 625 N N . THR A 1 85 ? -3.817 -5.150 -5.555 1.00 95.75 85 THR A N 1
ATOM 626 C CA . THR A 1 85 ? -5.228 -5.434 -5.281 1.00 95.75 85 THR A CA 1
ATOM 627 C C . THR A 1 85 ? -5.640 -4.734 -3.993 1.00 95.75 85 THR A C 1
ATOM 629 O O . THR A 1 85 ? -5.026 -4.928 -2.942 1.00 95.75 85 THR A O 1
ATOM 632 N N . ILE A 1 86 ? -6.690 -3.919 -4.082 1.00 94.69 86 ILE A N 1
ATOM 633 C CA . ILE A 1 86 ? -7.251 -3.161 -2.963 1.00 94.69 86 ILE A CA 1
ATOM 634 C C . ILE A 1 86 ? -8.588 -3.817 -2.587 1.00 94.69 86 ILE A C 1
ATOM 636 O O . ILE A 1 86 ? -9.471 -3.873 -3.444 1.00 94.69 86 ILE A O 1
ATOM 640 N N . PRO A 1 87 ? -8.753 -4.342 -1.361 1.00 92.38 87 PRO A N 1
ATOM 641 C CA . PRO A 1 87 ? -9.999 -4.974 -0.947 1.00 92.38 87 PRO A CA 1
ATOM 642 C C . PRO A 1 87 ? -11.080 -3.934 -0.609 1.00 92.38 87 PRO A C 1
ATOM 644 O O . PRO A 1 87 ? -10.770 -2.798 -0.253 1.00 92.38 87 PRO A O 1
ATOM 647 N N . ASP A 1 88 ? -12.348 -4.359 -0.621 1.00 90.69 88 ASP A N 1
ATOM 648 C CA . ASP A 1 88 ? -13.535 -3.504 -0.417 1.00 90.69 88 ASP A CA 1
ATOM 649 C C . ASP A 1 88 ? -13.546 -2.710 0.908 1.00 90.69 88 ASP A C 1
ATOM 651 O O . ASP A 1 88 ? -14.252 -1.710 1.029 1.00 90.69 88 ASP A O 1
ATOM 655 N N . GLY A 1 89 ? -12.779 -3.144 1.915 1.00 90.62 89 GLY A N 1
ATOM 656 C CA . GLY A 1 8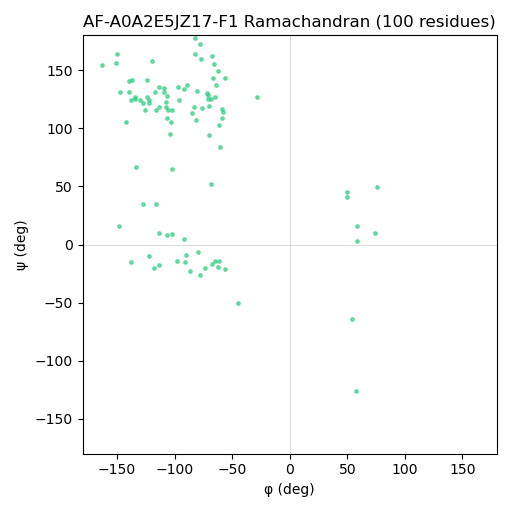9 ? -12.662 -2.462 3.211 1.00 90.62 89 GLY A CA 1
ATOM 657 C C . GLY A 1 89 ? -11.842 -1.167 3.175 1.00 90.62 89 GLY A C 1
ATOM 658 O O . GLY A 1 89 ? -12.004 -0.315 4.052 1.00 90.62 89 GLY A O 1
ATOM 659 N N . VAL A 1 90 ? -10.998 -0.981 2.155 1.00 95.62 90 VAL A N 1
ATOM 660 C CA . VAL A 1 90 ? -10.209 0.242 1.979 1.00 95.62 90 VAL A CA 1
ATOM 661 C C . VAL A 1 90 ? -11.089 1.304 1.335 1.00 95.62 90 VAL A C 1
ATOM 663 O O . VAL A 1 90 ? -11.399 1.255 0.148 1.00 95.62 90 VAL A O 1
ATOM 666 N N . THR A 1 91 ? -11.477 2.300 2.121 1.00 96.00 91 THR A N 1
ATOM 667 C CA . THR A 1 91 ? -12.392 3.359 1.679 1.00 96.00 91 THR A CA 1
ATOM 668 C C . THR A 1 91 ? -11.668 4.630 1.247 1.00 96.00 91 THR A C 1
ATOM 670 O O . THR A 1 91 ? -12.278 5.495 0.620 1.00 96.00 91 THR A O 1
ATOM 673 N N . THR A 1 92 ? -10.375 4.764 1.567 1.00 96.56 92 THR A N 1
ATOM 674 C CA . THR A 1 92 ? -9.587 5.966 1.264 1.00 96.56 92 THR A CA 1
ATOM 675 C C . THR A 1 92 ? -8.220 5.624 0.671 1.00 96.56 92 THR A C 1
ATOM 677 O O . THR A 1 92 ? -7.408 4.951 1.301 1.00 96.56 92 THR A O 1
ATOM 680 N N . ILE A 1 93 ? -7.924 6.180 -0.505 1.00 96.38 93 ILE A N 1
ATOM 681 C CA . ILE A 1 93 ? -6.569 6.239 -1.068 1.00 96.38 93 ILE A CA 1
ATOM 682 C C . ILE A 1 93 ? -6.092 7.683 -0.949 1.00 96.38 93 ILE A C 1
ATOM 684 O O . ILE A 1 93 ? -6.635 8.580 -1.591 1.00 96.38 93 ILE A O 1
ATOM 688 N N . GLY A 1 94 ? -5.148 7.902 -0.042 1.00 94.31 94 GLY A N 1
ATOM 689 C CA . GLY A 1 94 ? -4.609 9.210 0.298 1.00 94.31 94 GLY A CA 1
ATOM 690 C C . GLY A 1 94 ? -3.525 9.681 -0.661 1.00 94.31 94 GLY A C 1
ATOM 691 O O . GLY A 1 94 ? -3.102 8.973 -1.582 1.00 94.31 94 GLY A O 1
ATOM 692 N N . ASP A 1 95 ? -3.051 10.896 -0.402 1.00 93.44 95 ASP A N 1
ATOM 693 C CA . ASP A 1 95 ? -2.025 11.525 -1.216 1.00 93.44 95 ASP A CA 1
ATOM 694 C C . ASP A 1 95 ? -0.771 10.655 -1.293 1.00 93.44 95 ASP A C 1
ATOM 696 O O . ASP A 1 95 ? -0.365 9.984 -0.343 1.00 93.44 95 ASP A O 1
ATOM 700 N N . TYR A 1 96 ? -0.156 10.664 -2.471 1.00 94.25 96 TYR A N 1
ATOM 701 C CA . TYR A 1 96 ? 1.094 9.971 -2.765 1.00 94.25 96 TYR A CA 1
ATOM 702 C C . TYR A 1 96 ? 1.102 8.453 -2.557 1.00 94.25 96 TYR A C 1
ATOM 704 O O . TYR A 1 96 ? 2.152 7.873 -2.808 1.00 94.25 96 TYR A O 1
ATOM 712 N N . ALA A 1 97 ? -0.007 7.795 -2.188 1.00 95.00 97 ALA A N 1
ATOM 713 C CA . ALA A 1 97 ? -0.049 6.356 -1.892 1.00 95.00 97 ALA A CA 1
ATOM 714 C C . ALA A 1 97 ? 0.719 5.527 -2.935 1.00 95.00 97 ALA A C 1
ATOM 716 O O . ALA A 1 97 ? 1.657 4.807 -2.600 1.00 95.00 97 ALA A O 1
ATOM 717 N N . PHE A 1 98 ? 0.422 5.763 -4.214 1.00 94.06 98 PHE A N 1
ATOM 718 C CA . PHE A 1 98 ? 1.058 5.107 -5.358 1.00 94.06 98 PHE A CA 1
ATOM 719 C C . PHE A 1 98 ? 1.834 6.092 -6.246 1.00 94.06 98 PHE A C 1
ATOM 721 O O . PHE A 1 98 ? 1.828 5.974 -7.471 1.00 94.06 98 PHE A O 1
ATOM 728 N N . LEU A 1 99 ? 2.461 7.117 -5.650 1.00 91.94 99 LEU A N 1
ATOM 729 C CA . LEU A 1 99 ? 3.280 8.071 -6.400 1.00 91.94 99 LEU A CA 1
ATOM 730 C C . LEU A 1 99 ? 4.419 7.343 -7.129 1.00 91.94 99 LEU A C 1
ATOM 732 O O . LEU A 1 99 ? 5.342 6.838 -6.495 1.00 91.94 99 LEU A O 1
ATOM 736 N N . TYR A 1 100 ? 4.411 7.398 -8.458 1.00 84.25 100 TYR A N 1
ATOM 737 C CA . TYR A 1 100 ? 5.560 7.009 -9.264 1.00 84.25 100 TYR A CA 1
ATOM 738 C C . TYR A 1 100 ? 6.588 8.144 -9.320 1.00 84.25 100 TYR A C 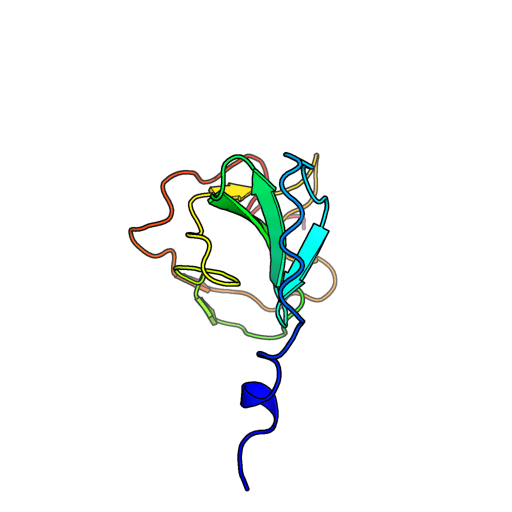1
ATOM 740 O O . TYR A 1 100 ? 6.243 9.298 -9.598 1.00 84.25 100 TYR A O 1
ATOM 748 N N . ARG A 1 101 ? 7.859 7.814 -9.080 1.00 72.12 101 ARG A N 1
ATOM 749 C CA . ARG A 1 101 ? 8.993 8.711 -9.322 1.00 72.12 101 ARG A CA 1
ATOM 750 C C . ARG A 1 101 ? 9.959 8.030 -10.303 1.00 72.12 101 ARG A C 1
ATOM 752 O O . ARG A 1 101 ? 10.383 6.920 -9.992 1.00 72.12 101 ARG A O 1
ATOM 759 N N . PRO A 1 102 ? 10.256 8.651 -11.459 1.00 65.06 102 PRO A N 1
ATOM 760 C CA . PRO A 1 102 ? 11.206 8.124 -12.437 1.00 65.06 102 PRO A CA 1
ATOM 761 C C . PRO A 1 102 ? 12.661 8.239 -11.970 1.00 65.06 102 PRO A C 1
ATOM 763 O O . PRO A 1 102 ? 12.944 9.105 -11.104 1.00 65.06 102 PRO A O 1
#